Protein AF-A0A1V4K790-F1 (afdb_monomer_lite)

Structure (mmCIF, N/CA/C/O backbone):
data_AF-A0A1V4K790-F1
#
_entry.id   AF-A0A1V4K790-F1
#
loop_
_atom_site.group_PDB
_atom_site.id
_atom_site.type_symbol
_atom_site.label_atom_id
_atom_site.label_alt_id
_atom_site.label_comp_id
_atom_site.label_asym_id
_atom_site.label_entity_id
_atom_site.label_seq_id
_atom_site.pdbx_PDB_ins_code
_atom_site.Cartn_x
_atom_site.Cartn_y
_atom_site.Cartn_z
_atom_site.occupancy
_atom_site.B_iso_or_equiv
_atom_site.auth_seq_id
_atom_site.auth_comp_id
_atom_site.auth_asym_id
_atom_site.auth_atom_id
_atom_site.pdbx_PDB_model_num
ATOM 1 N N . MET A 1 1 ? -10.288 -7.141 16.411 1.00 52.09 1 MET A N 1
ATOM 2 C CA . MET A 1 1 ? -8.838 -6.853 16.320 1.00 52.09 1 MET A CA 1
ATOM 3 C C . MET A 1 1 ? -8.503 -5.848 15.219 1.00 52.09 1 MET A C 1
ATOM 5 O O . MET A 1 1 ? -7.787 -4.910 15.525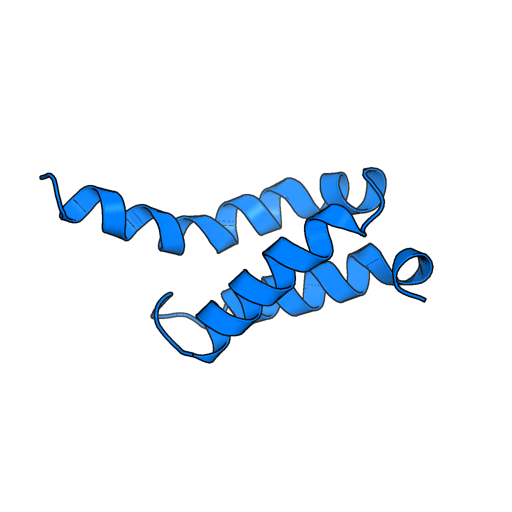 1.00 52.09 1 MET A O 1
ATOM 9 N N . VAL A 1 2 ? -9.068 -5.945 14.006 1.00 53.34 2 VAL A N 1
ATOM 10 C CA . VAL A 1 2 ? -8.790 -4.988 12.905 1.00 53.34 2 VAL A CA 1
ATOM 11 C C . VAL A 1 2 ? -9.277 -3.554 13.196 1.00 53.34 2 VAL A C 1
ATOM 13 O O . VAL A 1 2 ? -8.519 -2.609 13.020 1.00 53.34 2 VAL A O 1
ATOM 16 N N . ARG A 1 3 ? -10.486 -3.384 13.757 1.00 55.81 3 ARG A N 1
ATOM 17 C CA . ARG A 1 3 ? -11.088 -2.054 14.012 1.00 55.81 3 ARG A CA 1
ATOM 18 C C . ARG A 1 3 ? -10.281 -1.132 14.938 1.00 55.81 3 ARG A C 1
ATOM 20 O O . ARG A 1 3 ? -10.294 0.071 14.757 1.00 55.81 3 ARG A O 1
ATOM 27 N N . LYS A 1 4 ? -9.539 -1.676 15.912 1.00 60.84 4 LYS A N 1
ATOM 28 C CA . LYS A 1 4 ? -8.782 -0.867 16.893 1.00 60.84 4 LYS A CA 1
ATOM 29 C C . LYS A 1 4 ? -7.431 -0.364 16.351 1.00 60.84 4 LYS A C 1
ATOM 31 O O . LYS A 1 4 ? -6.806 0.492 16.968 1.00 60.84 4 LYS A O 1
ATOM 36 N N . HIS A 1 5 ? -6.969 -0.901 15.220 1.00 71.44 5 HIS A N 1
ATOM 37 C CA . HIS A 1 5 ? -5.661 -0.592 14.630 1.00 71.44 5 HIS A CA 1
ATOM 38 C C . HIS A 1 5 ? -5.747 -0.274 13.128 1.00 71.44 5 HIS A C 1
ATOM 40 O O . HIS A 1 5 ? -4.737 -0.375 12.433 1.00 71.44 5 HIS A O 1
ATOM 46 N N . GLY A 1 6 ? -6.928 0.122 12.636 1.00 72.88 6 GLY A N 1
ATOM 47 C CA . GLY A 1 6 ? -7.206 0.348 11.214 1.00 72.88 6 GLY A CA 1
ATOM 48 C C . GLY A 1 6 ? -6.216 1.306 10.558 1.00 72.88 6 GLY A C 1
ATOM 49 O O . GLY A 1 6 ? -5.537 0.924 9.610 1.00 72.88 6 GLY A O 1
ATOM 50 N N . ALA A 1 7 ? -6.028 2.494 11.137 1.00 75.38 7 ALA A N 1
ATOM 51 C CA . ALA A 1 7 ? -5.053 3.473 10.646 1.00 75.38 7 ALA A CA 1
ATOM 52 C C . ALA A 1 7 ? -3.602 2.944 10.601 1.00 75.38 7 ALA A C 1
ATOM 54 O O . ALA A 1 7 ? -2.863 3.224 9.662 1.00 75.38 7 ALA A O 1
ATOM 55 N N . LYS A 1 8 ? -3.178 2.136 11.586 1.00 83.50 8 LYS A N 1
ATOM 56 C CA . LYS A 1 8 ? -1.812 1.580 11.624 1.00 83.50 8 LYS A CA 1
ATOM 57 C C . LYS A 1 8 ? -1.612 0.487 10.570 1.00 83.50 8 LYS A C 1
ATOM 59 O O . LYS A 1 8 ? -0.546 0.410 9.965 1.00 83.50 8 LYS A O 1
ATOM 64 N N . LEU A 1 9 ? -2.635 -0.336 10.340 1.00 84.12 9 LEU A N 1
ATOM 65 C CA . LEU A 1 9 ? -2.637 -1.343 9.277 1.00 84.12 9 LEU A CA 1
ATOM 66 C C . LEU A 1 9 ? 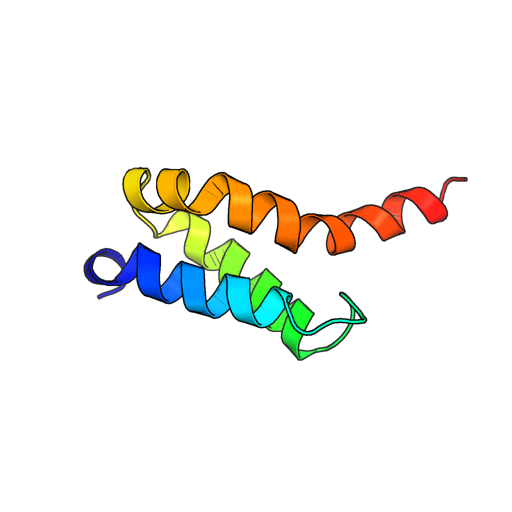-2.622 -0.684 7.895 1.00 84.12 9 LEU A C 1
ATOM 68 O O . LEU A 1 9 ? -1.798 -1.052 7.062 1.00 84.12 9 LEU A O 1
ATOM 72 N N . LEU A 1 10 ? -3.463 0.333 7.682 1.00 84.38 10 LEU A N 1
ATOM 73 C CA . LEU A 1 10 ? -3.469 1.123 6.449 1.00 84.38 10 LEU A CA 1
ATOM 74 C C . LEU A 1 10 ? -2.103 1.765 6.197 1.00 84.38 10 LEU A C 1
ATOM 76 O O . LEU A 1 10 ? -1.572 1.633 5.101 1.00 84.38 10 LEU A O 1
ATOM 80 N N . ALA A 1 11 ? -1.496 2.388 7.210 1.00 86.06 11 ALA A N 1
ATOM 81 C CA . ALA A 1 11 ? -0.167 2.982 7.081 1.00 86.06 11 ALA A CA 1
ATOM 82 C C . ALA A 1 11 ? 0.898 1.950 6.685 1.00 86.06 11 ALA A C 1
ATOM 84 O O . ALA A 1 11 ? 1.709 2.221 5.805 1.00 86.06 11 ALA A O 1
ATOM 85 N N . SER A 1 12 ? 0.868 0.750 7.274 1.00 86.06 12 SER A N 1
ATOM 86 C CA . SER A 1 12 ? 1.807 -0.318 6.915 1.00 86.06 12 SER A CA 1
ATOM 87 C C . SER A 1 12 ? 1.667 -0.749 5.454 1.00 86.06 12 SER A C 1
ATOM 89 O O . SER A 1 12 ? 2.679 -0.980 4.801 1.00 86.06 12 SER A O 1
ATOM 91 N N . MET A 1 13 ? 0.438 -0.862 4.939 1.00 87.44 13 MET A N 1
ATOM 92 C CA . MET A 1 13 ? 0.211 -1.257 3.544 1.00 87.44 13 MET A CA 1
ATOM 93 C C . MET A 1 13 ? 0.587 -0.143 2.576 1.00 87.44 13 MET A C 1
ATOM 95 O O . MET A 1 13 ? 1.271 -0.395 1.594 1.00 87.44 13 MET A O 1
ATOM 99 N N . VAL A 1 14 ? 0.201 1.097 2.883 1.00 86.69 14 VAL A N 1
ATOM 100 C CA . VAL A 1 14 ? 0.539 2.278 2.076 1.00 86.69 14 VAL A CA 1
ATOM 101 C C . VAL A 1 14 ? 2.056 2.485 2.001 1.00 86.69 14 VAL A C 1
ATOM 103 O O . VAL A 1 14 ? 2.556 2.861 0.946 1.00 86.69 14 VAL A O 1
ATOM 106 N N . ASN A 1 15 ? 2.796 2.181 3.071 1.00 85.56 15 ASN A N 1
ATOM 107 C CA . ASN A 1 15 ? 4.261 2.198 3.052 1.00 85.56 15 ASN A CA 1
ATOM 108 C C . ASN A 1 15 ? 4.852 1.099 2.155 1.00 85.56 15 ASN A C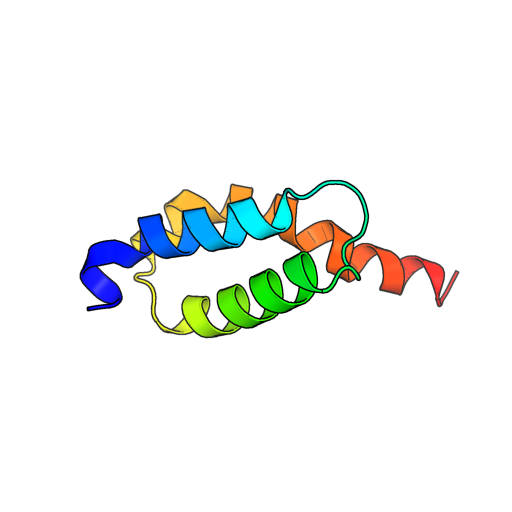 1
ATOM 110 O O . ASN A 1 15 ? 5.847 1.348 1.489 1.00 85.56 15 ASN A O 1
ATOM 114 N N . GLY A 1 16 ? 4.230 -0.084 2.090 1.00 81.31 16 GLY A N 1
ATOM 115 C CA . GLY A 1 16 ? 4.633 -1.154 1.165 1.00 81.31 16 GLY A CA 1
ATOM 116 C C . GLY A 1 16 ? 4.420 -0.811 -0.317 1.00 81.31 16 GLY A C 1
ATOM 117 O O . GLY A 1 16 ? 5.018 -1.442 -1.179 1.00 81.31 16 GLY A O 1
ATOM 118 N N . LEU A 1 17 ? 3.605 0.207 -0.616 1.00 85.50 17 LEU A N 1
ATOM 119 C CA . LEU A 1 17 ? 3.441 0.771 -1.962 1.00 85.50 17 LEU A CA 1
ATOM 120 C C . LEU A 1 17 ? 4.484 1.857 -2.291 1.00 85.50 17 LEU A C 1
ATOM 122 O O . LEU A 1 17 ? 4.521 2.332 -3.422 1.00 85.50 17 LEU A O 1
ATOM 126 N N . ASP A 1 18 ? 5.283 2.300 -1.312 1.00 78.06 18 ASP A N 1
ATOM 127 C CA . ASP A 1 18 ? 6.325 3.329 -1.476 1.00 78.06 18 ASP A CA 1
ATOM 128 C C . ASP A 1 18 ? 7.705 2.739 -1.793 1.00 78.06 18 ASP A C 1
ATOM 130 O O . ASP A 1 18 ? 8.684 3.481 -1.850 1.00 78.06 18 ASP A O 1
ATOM 134 N N . ASP A 1 19 ? 7.809 1.420 -1.992 1.00 64.56 19 ASP A N 1
ATOM 135 C CA . ASP A 1 19 ? 9.023 0.786 -2.512 1.00 64.56 19 ASP A CA 1
ATOM 136 C C . ASP A 1 19 ? 9.151 1.139 -4.006 1.00 64.56 19 ASP A C 1
ATOM 138 O O . ASP A 1 19 ? 8.745 0.396 -4.902 1.00 64.56 19 ASP A O 1
ATOM 142 N N . LYS A 1 20 ? 9.635 2.369 -4.235 1.00 62.16 20 LYS A N 1
ATOM 143 C CA . LYS A 1 20 ? 10.134 2.958 -5.488 1.00 62.16 20 LYS A CA 1
ATOM 144 C C . LYS A 1 20 ? 10.930 1.865 -6.213 1.00 62.16 20 LYS A C 1
ATOM 146 O O . LYS A 1 20 ? 11.950 1.428 -5.706 1.00 62.16 20 LYS A O 1
ATOM 151 N N . ASP A 1 21 ? 10.464 1.227 -7.279 1.00 62.69 21 ASP A N 1
ATOM 152 C CA . ASP A 1 21 ? 10.459 1.792 -8.629 1.00 62.69 21 ASP A CA 1
ATOM 153 C C . ASP A 1 21 ? 9.599 0.963 -9.613 1.00 62.69 21 ASP A C 1
ATOM 155 O O . ASP A 1 21 ? 9.582 1.247 -10.809 1.00 62.69 21 ASP A O 1
ATOM 159 N N . ASP A 1 22 ? 8.865 -0.054 -9.144 1.00 75.50 22 ASP A N 1
ATOM 160 C CA . ASP A 1 22 ? 8.021 -0.885 -10.016 1.00 75.50 22 ASP A CA 1
ATOM 161 C C . ASP A 1 22 ? 6.730 -1.344 -9.313 1.00 75.50 22 ASP A C 1
ATOM 163 O O . ASP A 1 22 ? 6.806 -2.175 -8.403 1.00 75.50 22 ASP A O 1
ATOM 167 N N . PRO A 1 23 ? 5.537 -0.876 -9.735 1.00 77.94 23 PRO A N 1
ATOM 168 C CA . PRO A 1 23 ? 4.266 -1.358 -9.189 1.00 77.94 23 PRO A CA 1
ATOM 169 C C . PRO A 1 23 ? 4.001 -2.849 -9.468 1.00 77.94 23 PRO A C 1
ATOM 171 O O . PRO A 1 23 ? 3.102 -3.426 -8.860 1.00 77.94 23 PRO A O 1
ATOM 174 N N . HIS A 1 24 ? 4.767 -3.489 -10.356 1.00 79.88 24 HIS A N 1
ATOM 175 C CA . HIS A 1 24 ? 4.657 -4.918 -10.664 1.00 79.88 24 HIS A CA 1
ATOM 176 C C . HIS A 1 24 ? 5.588 -5.797 -9.824 1.00 79.88 24 HIS A C 1
ATOM 178 O O . HIS A 1 24 ? 5.570 -7.021 -9.978 1.00 79.88 24 HIS A O 1
ATOM 184 N N . ASN A 1 25 ? 6.379 -5.221 -8.914 1.00 85.56 25 ASN A N 1
ATOM 185 C CA . ASN A 1 25 ? 7.165 -6.033 -7.998 1.00 85.56 25 ASN A CA 1
ATOM 186 C C . ASN A 1 25 ? 6.246 -6.795 -7.016 1.00 85.56 25 ASN A C 1
ATOM 188 O O . ASN A 1 25 ? 5.151 -6.345 -6.669 1.00 85.56 25 ASN A O 1
ATOM 192 N N . LEU A 1 26 ? 6.692 -7.967 -6.553 1.00 86.56 26 LEU A N 1
ATOM 193 C CA . LEU A 1 26 ? 5.872 -8.858 -5.718 1.00 86.56 26 LEU A CA 1
ATOM 194 C C . LEU A 1 26 ? 5.422 -8.213 -4.399 1.00 86.56 26 LEU A C 1
ATOM 196 O O . LEU A 1 26 ? 4.310 -8.474 -3.943 1.00 86.56 26 LEU A O 1
ATOM 200 N N . VAL A 1 27 ? 6.262 -7.368 -3.798 1.00 85.94 27 VAL A N 1
ATOM 201 C CA . VAL A 1 27 ? 5.956 -6.680 -2.535 1.00 85.94 27 VAL A CA 1
ATOM 202 C C . VAL A 1 27 ? 4.845 -5.653 -2.749 1.00 85.94 27 VAL A C 1
ATOM 204 O O . VAL A 1 27 ? 3.872 -5.636 -1.995 1.00 85.94 27 VAL A O 1
ATOM 207 N N . ALA A 1 28 ? 4.940 -4.857 -3.813 1.00 88.44 28 ALA A N 1
ATOM 208 C CA . ALA A 1 28 ? 3.952 -3.853 -4.188 1.00 88.44 28 ALA A CA 1
ATOM 209 C C . ALA A 1 28 ? 2.597 -4.494 -4.542 1.00 88.44 28 ALA A C 1
ATOM 211 O O . ALA A 1 28 ? 1.549 -4.023 -4.090 1.00 88.44 28 ALA A O 1
ATOM 212 N N . LEU A 1 29 ? 2.604 -5.608 -5.283 1.00 89.94 29 LEU A N 1
ATOM 213 C CA . LEU A 1 29 ? 1.390 -6.358 -5.624 1.00 89.94 29 LEU A CA 1
ATOM 214 C C . LEU A 1 29 ? 0.709 -6.954 -4.385 1.00 89.94 29 LEU A C 1
ATOM 216 O O . LEU A 1 29 ? -0.512 -6.839 -4.235 1.00 89.94 29 LEU A O 1
ATOM 220 N N . GLU A 1 30 ? 1.479 -7.552 -3.475 1.00 90.62 30 GLU A N 1
ATOM 221 C CA . GLU A 1 30 ? 0.929 -8.118 -2.241 1.00 90.62 30 GLU A CA 1
ATOM 222 C C . GLU A 1 30 ? 0.394 -7.020 -1.311 1.00 90.62 30 GLU A C 1
ATOM 224 O O . GLU A 1 30 ? -0.697 -7.157 -0.746 1.00 90.62 30 GLU A O 1
ATOM 229 N N . ALA A 1 31 ? 1.100 -5.890 -1.210 1.00 91.19 31 ALA A N 1
ATOM 230 C CA . ALA A 1 31 ? 0.643 -4.722 -0.465 1.00 91.19 31 ALA A CA 1
ATOM 231 C C . ALA A 1 31 ? -0.664 -4.153 -1.044 1.00 91.19 31 ALA A C 1
ATOM 233 O O . ALA A 1 31 ? -1.582 -3.845 -0.281 1.00 91.19 31 ALA A O 1
ATOM 234 N N . MET A 1 32 ? -0.802 -4.072 -2.372 1.00 92.00 32 MET A N 1
ATOM 235 C CA . MET A 1 32 ? -2.018 -3.584 -3.035 1.00 92.00 32 MET A CA 1
ATOM 236 C C . MET A 1 32 ? -3.202 -4.548 -2.857 1.00 92.00 32 MET A C 1
ATOM 238 O O . MET A 1 32 ? -4.313 -4.127 -2.517 1.00 92.00 32 MET A O 1
ATOM 242 N N . SER A 1 33 ? -2.961 -5.853 -3.011 1.00 92.06 33 SER A N 1
ATOM 243 C CA . SER A 1 33 ? -3.941 -6.916 -2.744 1.00 92.06 33 SER A CA 1
ATOM 244 C C . SER A 1 33 ? -4.433 -6.871 -1.293 1.00 92.06 33 SER A C 1
ATOM 246 O O . SER A 1 33 ? -5.638 -6.913 -1.022 1.00 92.06 33 SER A O 1
ATOM 248 N N . SER A 1 34 ? -3.507 -6.718 -0.346 1.00 91.25 34 SER A N 1
ATOM 249 C CA . SER A 1 34 ? -3.809 -6.613 1.082 1.00 91.25 34 SER A CA 1
ATOM 250 C C . SER A 1 34 ? -4.542 -5.318 1.435 1.00 91.25 34 SER A C 1
ATOM 252 O O . SER A 1 34 ? -5.523 -5.357 2.184 1.00 91.25 34 SER A O 1
ATOM 254 N N . LEU A 1 35 ? -4.139 -4.182 0.855 1.00 92.25 35 LEU A N 1
ATOM 255 C CA . LEU A 1 35 ? -4.827 -2.900 1.016 1.00 92.25 35 LEU A CA 1
ATOM 256 C C . LEU A 1 35 ? -6.280 -2.995 0.538 1.00 92.25 35 LEU A C 1
ATOM 258 O O . LEU A 1 35 ? -7.183 -2.635 1.291 1.00 92.25 35 LEU A O 1
ATOM 262 N N . SER A 1 36 ? -6.518 -3.543 -0.659 1.00 91.94 36 SER A N 1
ATOM 263 C CA . SER A 1 36 ? -7.864 -3.718 -1.227 1.00 91.94 36 SER A CA 1
ATOM 264 C C . SER A 1 36 ? -8.794 -4.505 -0.294 1.00 91.94 36 SER A C 1
ATOM 266 O O . SER A 1 36 ? -9.919 -4.078 -0.028 1.00 91.94 36 SER A O 1
ATOM 268 N N . LYS A 1 37 ? -8.299 -5.603 0.294 1.00 90.88 37 LYS A N 1
ATOM 269 C CA . LYS A 1 37 ? -9.054 -6.407 1.272 1.00 90.88 37 LYS A CA 1
ATOM 270 C C . LYS A 1 37 ? -9.327 -5.631 2.563 1.00 90.88 37 LYS A C 1
ATOM 272 O O . LYS A 1 37 ? -10.409 -5.756 3.138 1.00 90.88 37 LYS A O 1
ATOM 277 N N . LEU A 1 38 ? -8.370 -4.830 3.034 1.00 88.81 38 LEU A N 1
ATOM 278 C CA . LEU A 1 38 ? -8.499 -4.070 4.280 1.00 88.81 38 LEU A CA 1
ATOM 279 C C . LEU A 1 38 ? -9.485 -2.906 4.184 1.00 88.81 38 LEU A C 1
ATOM 281 O O . LEU A 1 38 ? -10.126 -2.614 5.192 1.00 88.81 38 LEU A O 1
ATOM 285 N N . LEU A 1 39 ? -9.655 -2.288 3.009 1.00 87.25 39 LEU A N 1
ATOM 286 C CA . LEU A 1 39 ? -10.571 -1.154 2.816 1.00 87.25 39 LEU A CA 1
ATOM 287 C C . LEU A 1 39 ? -12.011 -1.463 3.261 1.00 87.25 39 LEU A C 1
ATOM 289 O O . LEU A 1 39 ? -12.662 -0.598 3.836 1.00 87.25 39 LEU A O 1
ATOM 293 N N . GLY A 1 40 ? -12.483 -2.703 3.084 1.00 86.50 40 GLY A N 1
ATOM 294 C CA . GLY A 1 40 ? -13.815 -3.131 3.540 1.00 86.50 40 GLY A CA 1
ATOM 295 C C . GLY A 1 40 ? -13.951 -3.353 5.055 1.00 86.50 40 GLY A C 1
ATOM 296 O O . GLY A 1 40 ? -15.047 -3.632 5.534 1.00 86.50 40 GLY A O 1
ATOM 297 N N . HIS A 1 41 ? -12.856 -3.264 5.814 1.00 86.56 41 HIS A N 1
ATOM 298 C CA . HIS A 1 41 ? -12.797 -3.635 7.235 1.00 86.56 41 HIS A CA 1
ATOM 299 C C . HIS A 1 41 ? -12.354 -2.490 8.160 1.00 86.56 41 HIS A C 1
ATOM 301 O O . HIS A 1 41 ? -12.355 -2.657 9.386 1.00 86.56 41 HIS A O 1
ATOM 307 N N . VAL A 1 42 ? -11.951 -1.350 7.595 1.00 85.31 42 VAL A N 1
ATOM 308 C CA . VAL A 1 42 ? -11.532 -0.153 8.334 1.00 85.31 42 VAL A CA 1
ATOM 309 C C . VAL A 1 42 ? -12.685 0.826 8.518 1.00 85.31 42 VAL A C 1
ATOM 311 O O . VAL A 1 42 ? -13.591 0.911 7.695 1.00 85.31 42 VAL A O 1
ATOM 314 N N . GLU A 1 43 ? -12.656 1.569 9.625 1.00 88.31 43 GLU A N 1
ATOM 315 C CA . GLU A 1 43 ? -13.648 2.610 9.887 1.00 88.31 43 GLU A CA 1
ATOM 316 C C . GLU A 1 43 ? -13.485 3.762 8.892 1.00 88.31 43 GLU A C 1
ATOM 318 O O . GLU A 1 43 ? -12.369 4.177 8.576 1.00 88.31 43 GLU A O 1
ATOM 323 N N . GLU A 1 44 ? -14.601 4.336 8.442 1.00 88.00 44 GLU A N 1
ATOM 324 C CA . GLU A 1 44 ? -14.592 5.418 7.453 1.00 88.00 44 GLU A CA 1
ATOM 325 C C . GLU A 1 44 ? -13.743 6.619 7.900 1.00 88.00 44 GLU A C 1
ATOM 327 O O . GLU A 1 44 ? -13.047 7.227 7.091 1.00 88.00 44 GLU A O 1
ATOM 332 N N . ARG A 1 45 ? -13.746 6.940 9.201 1.00 88.38 45 ARG A N 1
ATOM 333 C CA . ARG A 1 45 ? -12.910 8.009 9.768 1.00 88.38 45 ARG A CA 1
ATOM 334 C C . ARG A 1 45 ? -11.419 7.766 9.514 1.00 88.38 45 ARG A C 1
ATOM 336 O O . ARG A 1 45 ? -10.706 8.701 9.154 1.00 88.38 45 ARG A O 1
ATOM 343 N N . ASP A 1 46 ? -10.968 6.529 9.696 1.00 85.94 46 ASP A N 1
ATOM 344 C CA . ASP A 1 46 ? -9.569 6.141 9.514 1.00 85.94 46 ASP A CA 1
ATOM 345 C C . ASP A 1 46 ? -9.203 6.091 8.023 1.00 85.94 46 ASP A C 1
ATOM 347 O O . ASP A 1 46 ? -8.084 6.424 7.645 1.00 85.94 46 ASP A O 1
ATOM 351 N N . LEU A 1 47 ? -10.157 5.736 7.156 1.00 87.44 47 LEU A N 1
ATOM 352 C CA . LEU A 1 47 ? -9.965 5.806 5.709 1.00 87.44 47 LEU A CA 1
ATOM 353 C C . LEU A 1 47 ? -9.858 7.257 5.224 1.00 87.44 47 LEU A C 1
ATOM 355 O O . LEU A 1 47 ? -8.952 7.588 4.461 1.00 87.44 47 LEU A O 1
ATOM 359 N N . ARG A 1 48 ? -10.750 8.144 5.684 1.00 89.94 48 ARG A N 1
ATOM 360 C CA . ARG A 1 48 ? -10.750 9.565 5.298 1.00 89.94 48 ARG A CA 1
ATOM 361 C C . ARG A 1 48 ? -9.447 10.265 5.678 1.00 89.94 48 ARG A C 1
ATOM 363 O O . ARG A 1 48 ? -8.955 11.067 4.890 1.00 89.94 48 ARG A O 1
ATOM 370 N N . SER A 1 49 ? -8.866 9.948 6.838 1.00 88.31 49 SER A N 1
ATOM 371 C CA . SER A 1 49 ? -7.588 10.537 7.265 1.00 88.31 49 SER A CA 1
ATOM 372 C C . SER A 1 49 ? -6.396 10.095 6.405 1.00 88.31 49 SER A C 1
ATOM 374 O O . SER A 1 49 ? -5.385 10.792 6.369 1.00 88.31 49 SER A O 1
ATOM 376 N N . MET A 1 50 ? -6.519 8.978 5.680 1.00 88.94 50 MET A N 1
ATOM 377 C CA . MET A 1 50 ? -5.4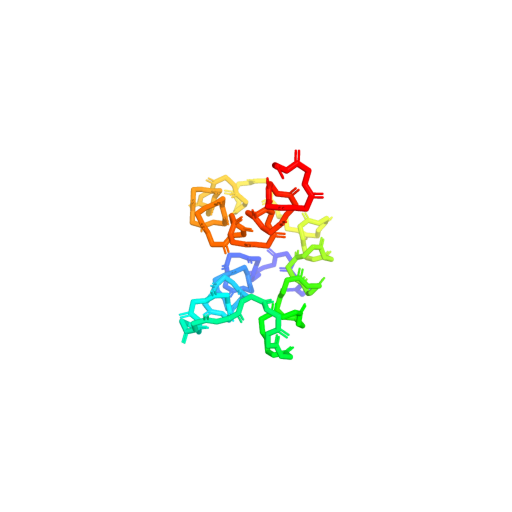66 8.412 4.830 1.00 88.94 50 MET A CA 1
ATOM 378 C C . MET A 1 50 ? -5.770 8.471 3.328 1.00 88.94 50 MET A C 1
ATOM 380 O O . MET A 1 50 ? -4.934 8.062 2.521 1.00 88.94 50 MET A O 1
ATOM 384 N N . LEU A 1 51 ? -6.933 8.996 2.934 1.00 89.94 51 LEU A N 1
ATOM 385 C CA . LEU A 1 51 ? -7.447 8.926 1.565 1.00 89.94 51 LEU A CA 1
ATOM 386 C C . LEU A 1 51 ? -6.460 9.493 0.537 1.00 89.94 51 LEU A C 1
ATOM 388 O O . LEU A 1 51 ? -6.192 8.857 -0.479 1.00 89.94 51 LEU A O 1
ATOM 392 N N . LEU A 1 52 ? -5.884 10.665 0.821 1.00 91.19 52 LEU A N 1
ATOM 393 C CA . LEU A 1 52 ? -4.918 11.311 -0.068 1.00 91.19 52 LEU A CA 1
ATOM 394 C C . LEU A 1 52 ? -3.643 10.471 -0.226 1.00 91.19 52 LEU A C 1
ATOM 396 O O . LEU A 1 52 ? -3.147 10.306 -1.337 1.00 91.19 52 LEU A O 1
ATOM 400 N N . HIS A 1 53 ? -3.131 9.910 0.874 1.00 90.50 53 HIS A N 1
ATOM 401 C CA . HIS A 1 53 ? -1.925 9.080 0.851 1.00 90.50 53 HIS A CA 1
ATOM 402 C C . HIS A 1 53 ? -2.156 7.797 0.048 1.00 90.50 53 HIS A C 1
ATOM 404 O O . HIS A 1 53 ? -1.313 7.423 -0.766 1.00 90.50 53 HIS A O 1
ATOM 410 N N . ILE A 1 54 ? -3.321 7.167 0.224 1.00 91.25 54 ILE A N 1
ATOM 411 C CA . ILE A 1 54 ? -3.735 5.997 -0.554 1.00 91.25 54 ILE A CA 1
ATOM 412 C C . ILE A 1 54 ? -3.835 6.361 -2.039 1.00 91.25 54 ILE A C 1
ATOM 414 O O . ILE A 1 54 ? -3.204 5.707 -2.863 1.00 91.25 54 ILE A O 1
ATOM 418 N N . ALA A 1 55 ? -4.563 7.428 -2.384 1.00 91.19 55 ALA A N 1
ATOM 419 C CA . ALA A 1 55 ? -4.800 7.828 -3.772 1.00 91.19 55 ALA A CA 1
ATOM 420 C C . ALA A 1 55 ? -3.498 8.091 -4.547 1.00 91.19 55 ALA A C 1
ATOM 422 O O . ALA A 1 55 ? -3.359 7.660 -5.691 1.00 91.19 55 ALA A O 1
ATOM 423 N N . ILE A 1 56 ? -2.525 8.755 -3.915 1.00 89.38 56 ILE A N 1
ATOM 424 C CA . ILE A 1 56 ? -1.212 9.013 -4.521 1.00 89.38 56 ILE A CA 1
ATOM 425 C C . ILE A 1 56 ? -0.450 7.703 -4.754 1.00 89.38 56 ILE A C 1
ATOM 427 O O . ILE A 1 56 ? 0.147 7.527 -5.814 1.00 89.38 56 ILE A O 1
ATOM 431 N N . ARG A 1 57 ? -0.460 6.790 -3.776 1.00 89.12 57 ARG A N 1
ATOM 432 C CA . ARG A 1 57 ? 0.345 5.559 -3.804 1.00 89.12 57 ARG A CA 1
ATOM 433 C C . ARG A 1 57 ? -0.222 4.464 -4.704 1.00 89.12 57 ARG A C 1
ATOM 435 O O . ARG A 1 57 ? 0.554 3.689 -5.245 1.00 89.12 57 ARG A O 1
ATOM 442 N N . ILE A 1 58 ? -1.538 4.412 -4.918 1.00 90.56 58 ILE A N 1
ATOM 443 C CA . ILE A 1 58 ? -2.135 3.427 -5.837 1.00 90.56 58 ILE A CA 1
ATOM 444 C C . ILE A 1 58 ? -2.071 3.858 -7.307 1.00 90.56 58 ILE A C 1
ATOM 446 O O . ILE A 1 58 ? -2.230 3.019 -8.186 1.00 90.56 58 ILE A O 1
ATOM 450 N N . ARG A 1 59 ? -1.842 5.147 -7.596 1.00 88.62 59 ARG A N 1
ATOM 451 C CA . ARG A 1 59 ? -1.849 5.697 -8.962 1.00 88.62 59 ARG A CA 1
ATOM 452 C C . ARG A 1 59 ? -0.972 4.918 -9.966 1.00 88.62 59 ARG A C 1
ATOM 454 O O . ARG A 1 59 ? -1.495 4.612 -11.037 1.00 88.62 59 ARG A O 1
ATOM 461 N N . PRO A 1 60 ? 0.277 4.517 -9.643 1.00 87.56 60 PRO A N 1
ATOM 462 C CA . PRO A 1 60 ? 1.142 3.808 -10.592 1.00 87.56 60 PRO A CA 1
ATOM 463 C C . PRO A 1 60 ? 0.569 2.477 -11.100 1.00 87.56 60 PRO A C 1
ATOM 465 O O . PRO A 1 60 ? 0.856 2.076 -12.223 1.00 87.56 60 PRO A O 1
ATOM 468 N N . PHE A 1 61 ? -0.292 1.815 -10.317 1.00 86.38 61 PHE A N 1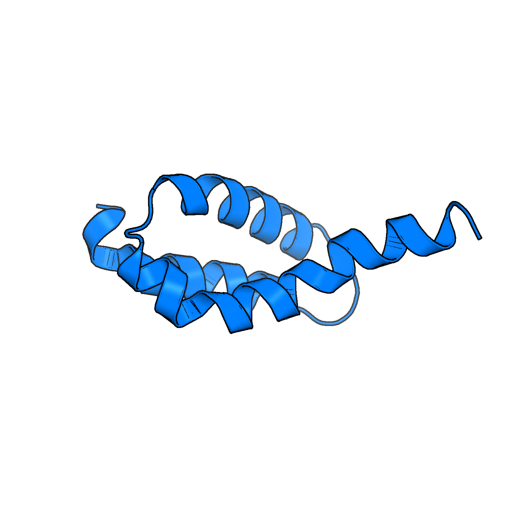
ATOM 469 C CA . PHE A 1 61 ? -0.961 0.569 -10.716 1.00 86.38 61 PHE A CA 1
ATOM 470 C C . PHE A 1 61 ? -2.004 0.774 -11.824 1.00 86.38 61 PHE A C 1
ATOM 472 O O . PHE A 1 61 ? -2.420 -0.188 -12.464 1.00 86.38 61 PHE A O 1
ATOM 479 N N . PHE A 1 62 ? -2.435 2.016 -12.053 1.00 84.19 62 PHE A N 1
ATOM 480 C CA . PHE A 1 62 ? -3.405 2.379 -13.087 1.00 84.19 62 PHE A CA 1
ATOM 481 C C . PHE A 1 62 ? -2.760 3.106 -14.273 1.00 84.19 62 PHE A C 1
ATOM 483 O O . PHE A 1 62 ? -3.378 3.211 -15.332 1.00 84.19 62 PHE A O 1
ATOM 490 N N . ASP A 1 63 ? -1.524 3.592 -14.131 1.00 78.56 63 ASP A N 1
ATOM 491 C CA . ASP A 1 63 ? -0.843 4.357 -15.179 1.00 78.56 63 ASP A CA 1
ATOM 492 C C . ASP A 1 63 ? -0.432 3.468 -16.378 1.00 78.56 63 ASP A C 1
ATOM 494 O O . ASP A 1 63 ? -0.440 3.936 -17.519 1.00 78.56 63 ASP A O 1
ATOM 498 N N . SER A 1 64 ? -0.168 2.169 -16.172 1.00 62.00 64 SER A N 1
ATOM 499 C CA . SER A 1 64 ? 0.171 1.212 -17.246 1.00 62.00 64 SER A CA 1
ATOM 500 C C . SER A 1 64 ? -0.997 0.900 -18.193 1.00 62.00 64 SER A C 1
ATOM 502 O O . SER A 1 64 ? -0.776 0.642 -19.377 1.00 62.00 64 SER A O 1
ATOM 504 N N . VAL A 1 65 ? -2.248 1.021 -17.725 1.00 54.41 65 VAL A N 1
ATOM 505 C CA . VAL A 1 65 ? -3.458 0.902 -18.567 1.00 54.41 65 VAL A CA 1
ATOM 506 C C . VAL A 1 65 ? -3.480 1.979 -19.655 1.00 54.41 65 VAL A C 1
ATOM 508 O O . VAL A 1 65 ? -4.039 1.770 -20.730 1.00 54.41 65 VAL A O 1
ATOM 511 N N . ARG A 1 66 ? -2.833 3.124 -19.412 1.00 53.38 66 ARG A N 1
ATOM 512 C CA . ARG A 1 66 ? -2.829 4.267 -20.328 1.00 53.38 66 ARG A CA 1
ATOM 513 C C . ARG A 1 66 ? -1.866 4.107 -21.508 1.00 53.38 66 ARG A C 1
ATOM 515 O O . ARG A 1 66 ? -2.095 4.728 -22.538 1.00 53.38 66 ARG A O 1
ATOM 522 N N . LEU A 1 67 ? -0.824 3.284 -21.373 1.00 53.19 67 LEU A N 1
ATOM 523 C CA . LEU A 1 67 ? 0.156 3.016 -22.437 1.00 53.19 67 LEU A CA 1
ATOM 524 C C . LEU A 1 67 ? -0.259 1.859 -23.361 1.00 53.19 67 LEU A C 1
ATOM 526 O O . LEU A 1 67 ? 0.243 1.768 -24.473 1.00 53.19 67 LEU A O 1
ATOM 530 N N . ALA A 1 68 ? -1.185 0.996 -22.934 1.00 52.25 68 ALA A N 1
ATOM 531 C CA . ALA A 1 68 ? -1.657 -0.145 -23.728 1.00 52.25 68 ALA A CA 1
ATOM 532 C C . ALA A 1 68 ? -2.700 0.220 -24.810 1.00 52.25 68 ALA A C 1
ATOM 534 O O . ALA A 1 68 ? -3.049 -0.629 -25.626 1.00 52.25 68 ALA A O 1
ATOM 535 N N . TRP A 1 69 ? -3.192 1.464 -24.819 1.00 48.84 69 TRP A N 1
ATOM 536 C CA . TRP A 1 69 ? -4.197 1.976 -25.767 1.00 48.84 69 TRP A CA 1
ATOM 537 C C . TRP A 1 69 ? -3.799 3.324 -26.400 1.00 48.84 69 TRP A C 1
ATOM 539 O O . TRP A 1 69 ? -4.666 4.042 -26.900 1.00 48.84 69 TRP A O 1
ATOM 549 N N . GLY A 1 70 ? -2.514 3.690 -26.318 1.00 48.91 70 GLY A N 1
ATOM 550 C CA . GLY A 1 70 ? -1.944 4.891 -26.938 1.00 48.91 70 GLY A CA 1
ATOM 551 C C . GLY A 1 70 ? -1.369 4.616 -28.317 1.00 48.91 70 GLY A C 1
ATOM 552 O O . GLY A 1 70 ? -0.765 3.535 -28.484 1.00 48.91 70 GLY A O 1
#

Foldseek 3Di:
DCAVCVLVLLVVLLVLLVPPDDCPDPSNVVSVVSNVVSVVVYDPVSCVVCVVSVVVSCVVVCVVVVVVVD

Radius of gyration: 12.85 Å; chains: 1; bounding box: 25×20×44 Å

pLDDT: mean 80.33, std 13.12, range [48.84, 92.25]

InterPro domains:
  IPR045206 Maestro heat-like repeat-containing protein [PTHR23120] (4-66)
  IPR055406 Maestro/Maestro-like, HEAT-repeats domain [PF23227] (2-65)

Organism: NCBI:txid3723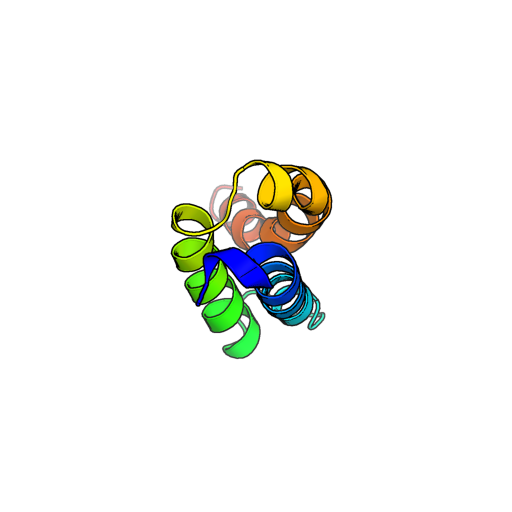26

Secondary structure (DSSP, 8-state):
--GGGHHHHHHHHHHHT-STT-TTSHHHHHHHHHHHHHHTTS-HHHHHHHHHHHHHHHTHHHHGGGTTT-

Sequence (70 aa):
MVRKHGAKLLASMVNGLDDKDDPHNLVALEAMSSLSKLLGHVEERDLRSMLLHIAIRIRPFFDSVRLAWG